Protein AF-A0A9N9NVP9-F1 (afdb_monomer_lite)

Foldseek 3Di:
DDKDWDFPFDQDPDADDDPPDPDGDRDTPVRRPATWIKDWDAAPVRDTWDIFTGGPPDDGDPDDDTDADDQGEDEDEPDPPCPPVSNVVVCVVNNYHYDYDYPPPDD

Structure (mmCIF, N/CA/C/O backbone):
data_AF-A0A9N9NVP9-F1
#
_entry.id   AF-A0A9N9NVP9-F1
#
loop_
_atom_site.group_PDB
_atom_site.id
_atom_site.type_symbol
_atom_site.label_atom_id
_atom_site.label_alt_id
_atom_site.label_comp_id
_atom_site.label_asym_id
_atom_site.label_entity_id
_atom_site.label_seq_id
_atom_site.pdbx_PDB_ins_code
_atom_site.Cartn_x
_atom_site.Cartn_y
_atom_site.Cartn_z
_atom_site.occupancy
_atom_site.B_iso_or_equiv
_atom_site.auth_seq_id
_atom_site.auth_comp_id
_atom_site.auth_asym_id
_atom_site.auth_atom_id
_atom_site.pdbx_PDB_model_num
ATOM 1 N N . MET A 1 1 ? -1.349 6.488 11.022 1.00 75.00 1 MET A N 1
ATOM 2 C CA . MET A 1 1 ? -1.769 6.163 9.641 1.00 75.00 1 MET A CA 1
ATOM 3 C C . MET A 1 1 ? -0.837 6.907 8.712 1.00 75.00 1 MET A C 1
ATOM 5 O O . MET A 1 1 ? -0.587 8.071 8.984 1.00 75.00 1 MET A O 1
ATOM 9 N N . ASN A 1 2 ? -0.287 6.250 7.696 1.00 81.56 2 ASN A N 1
ATOM 10 C CA . ASN A 1 2 ? 0.573 6.901 6.713 1.00 81.56 2 ASN A CA 1
ATOM 11 C C . ASN A 1 2 ? 0.054 6.636 5.304 1.00 81.56 2 ASN A C 1
ATOM 13 O O . ASN A 1 2 ? -0.376 5.522 4.998 1.00 81.56 2 ASN A O 1
ATOM 17 N N . GLU A 1 3 ? 0.130 7.656 4.462 1.00 81.00 3 GLU A N 1
ATOM 18 C CA . GLU A 1 3 ? -0.243 7.591 3.058 1.00 81.00 3 GLU A CA 1
ATOM 19 C C . GLU A 1 3 ? 1.005 7.664 2.205 1.00 81.00 3 GLU A C 1
ATOM 21 O O . GLU A 1 3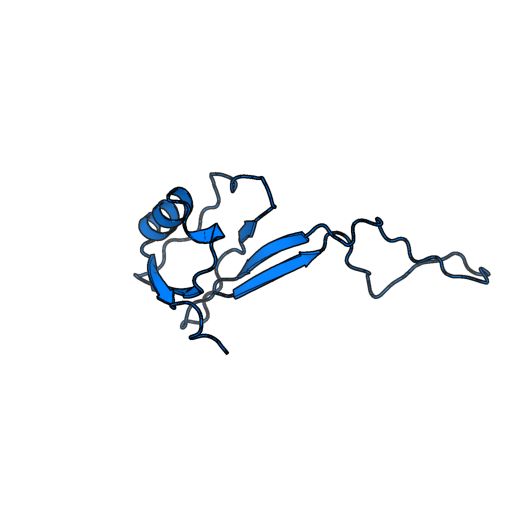 ? 1.921 8.439 2.474 1.00 81.00 3 GLU A O 1
ATOM 26 N N . THR A 1 4 ? 1.081 6.841 1.171 1.00 84.75 4 THR A N 1
ATOM 27 C CA . THR A 1 4 ? 2.241 6.841 0.285 1.00 84.75 4 THR A CA 1
ATOM 28 C C . THR A 1 4 ? 1.786 6.614 -1.151 1.00 84.75 4 THR A C 1
ATOM 30 O O . THR A 1 4 ? 1.089 5.630 -1.413 1.00 84.75 4 THR A O 1
ATOM 33 N N . PRO A 1 5 ? 2.137 7.508 -2.097 1.00 84.12 5 PRO A N 1
ATOM 34 C CA . PRO A 1 5 ? 1.881 7.267 -3.507 1.00 84.12 5 PRO A CA 1
ATOM 35 C C . PRO A 1 5 ? 2.798 6.148 -4.008 1.00 84.12 5 PRO A C 1
ATOM 37 O O . PRO A 1 5 ? 4.019 6.220 -3.873 1.00 84.12 5 PRO A O 1
ATOM 40 N N . ILE A 1 6 ? 2.199 5.125 -4.608 1.00 85.31 6 ILE A N 1
ATOM 41 C CA . ILE A 1 6 ? 2.891 4.042 -5.299 1.00 85.31 6 ILE A CA 1
ATOM 42 C C . ILE A 1 6 ? 2.658 4.213 -6.797 1.00 85.31 6 ILE A C 1
ATOM 44 O O . ILE A 1 6 ? 1.521 4.211 -7.276 1.00 85.31 6 ILE A O 1
ATOM 48 N N . TRP A 1 7 ? 3.748 4.398 -7.534 1.00 85.62 7 TRP A N 1
ATOM 49 C CA . TRP A 1 7 ? 3.727 4.614 -8.978 1.00 85.62 7 TRP A CA 1
ATOM 50 C C . TRP A 1 7 ? 3.530 3.290 -9.713 1.00 85.62 7 TRP A C 1
ATOM 52 O O . TRP A 1 7 ? 4.068 2.263 -9.304 1.00 85.62 7 TRP A O 1
ATOM 62 N N . PHE A 1 8 ? 2.763 3.298 -10.804 1.00 80.19 8 PHE A N 1
ATOM 63 C CA . PHE A 1 8 ? 2.631 2.095 -11.636 1.00 80.19 8 PHE A CA 1
ATOM 64 C C . PHE A 1 8 ? 3.944 1.740 -12.333 1.00 80.19 8 PHE A C 1
ATOM 66 O O . PHE A 1 8 ? 4.243 0.566 -12.526 1.00 80.19 8 PHE A O 1
ATOM 73 N N . ASP A 1 9 ? 4.722 2.759 -12.685 1.00 80.38 9 ASP A N 1
ATOM 74 C CA . ASP A 1 9 ? 5.993 2.626 -13.385 1.00 80.38 9 ASP A CA 1
ATOM 75 C C . ASP A 1 9 ? 7.162 2.729 -12.393 1.00 80.38 9 ASP A C 1
ATOM 77 O O . ASP A 1 9 ? 7.937 3.685 -12.397 1.00 80.38 9 ASP A O 1
ATOM 81 N N . MET A 1 10 ? 7.248 1.770 -11.465 1.00 75.25 10 MET A N 1
ATOM 82 C CA . MET A 1 10 ? 8.408 1.639 -10.579 1.00 75.25 10 MET A CA 1
ATOM 83 C C . MET A 1 10 ? 9.509 0.861 -11.296 1.00 75.25 10 MET A C 1
ATOM 85 O O . MET A 1 10 ? 9.374 -0.338 -11.542 1.00 75.25 10 MET A O 1
ATOM 89 N N . LEU A 1 11 ? 10.618 1.534 -11.601 1.00 68.81 11 LEU A N 1
ATOM 90 C CA . LEU A 1 11 ? 11.819 0.873 -12.101 1.00 68.81 11 LEU A CA 1
ATOM 91 C C . LEU A 1 11 ? 12.303 -0.164 -11.078 1.00 68.81 11 LEU A C 1
ATOM 93 O O . LEU A 1 11 ? 12.637 0.180 -9.943 1.00 68.81 11 LEU A O 1
ATOM 97 N N . GLY A 1 12 ? 12.377 -1.429 -11.485 1.00 71.62 12 GLY A N 1
ATOM 98 C CA . GLY A 1 12 ? 13.074 -2.447 -10.707 1.00 71.62 12 GLY A CA 1
ATOM 99 C C . GLY A 1 12 ? 14.581 -2.175 -10.664 1.00 71.62 12 GLY A C 1
ATOM 100 O O . GLY A 1 12 ? 15.150 -1.583 -11.579 1.00 71.62 12 GLY A O 1
ATOM 101 N N . ASN A 1 13 ? 15.255 -2.664 -9.622 1.00 75.81 13 ASN A N 1
ATOM 102 C CA . ASN A 1 13 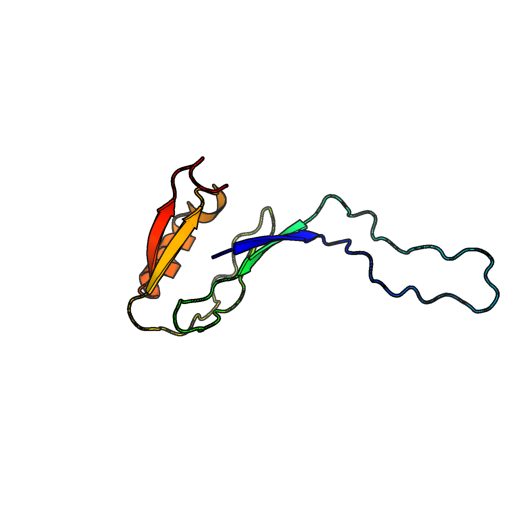? 16.720 -2.638 -9.518 1.00 75.81 13 ASN A CA 1
ATOM 103 C C . ASN A 1 13 ? 17.414 -3.693 -10.404 1.00 75.81 13 ASN A C 1
ATOM 105 O O . ASN A 1 13 ? 18.641 -3.774 -10.421 1.00 75.81 13 ASN A O 1
ATOM 109 N N . LEU A 1 14 ? 16.639 -4.510 -11.122 1.00 79.00 14 LEU A N 1
ATOM 110 C CA . LEU A 1 14 ? 17.114 -5.571 -11.996 1.00 79.00 14 LEU A CA 1
ATOM 111 C C . LEU A 1 14 ? 16.568 -5.357 -13.405 1.00 79.00 14 LEU A C 1
ATOM 113 O O . LEU A 1 14 ? 15.361 -5.257 -13.608 1.00 79.00 14 LEU A O 1
ATOM 117 N N . THR A 1 15 ? 17.465 -5.336 -14.384 1.00 79.00 15 THR A N 1
ATOM 118 C CA . THR A 1 15 ? 17.115 -5.386 -15.805 1.00 79.00 15 THR A CA 1
ATOM 119 C C . THR A 1 15 ? 17.814 -6.591 -16.418 1.00 79.00 15 THR A C 1
ATOM 121 O O . THR A 1 15 ? 19.032 -6.722 -16.312 1.00 79.00 15 THR A O 1
ATOM 124 N N . VAL A 1 16 ? 17.045 -7.495 -17.023 1.00 82.38 16 VAL A N 1
ATOM 125 C CA . VAL A 1 16 ? 17.578 -8.657 -17.745 1.00 82.38 16 VAL A CA 1
ATOM 126 C C . VAL A 1 16 ? 17.698 -8.276 -19.213 1.00 82.38 16 VAL A C 1
ATOM 128 O O . VAL A 1 16 ? 16.736 -7.775 -19.790 1.00 82.38 16 VAL A O 1
ATOM 131 N N . ASN A 1 17 ? 18.868 -8.501 -19.809 1.00 85.75 17 ASN A N 1
ATOM 132 C CA . ASN A 1 17 ? 19.093 -8.261 -21.230 1.00 85.75 17 ASN A CA 1
ATOM 133 C C . ASN A 1 17 ? 19.844 -9.426 -21.887 1.00 85.75 17 ASN A C 1
ATOM 135 O O . ASN A 1 17 ? 20.463 -10.242 -21.195 1.00 85.75 17 ASN A O 1
ATOM 139 N N . ASN A 1 18 ? 19.803 -9.499 -23.217 1.00 88.50 18 ASN A N 1
ATOM 140 C CA . ASN A 1 18 ? 20.525 -10.522 -23.959 1.00 88.50 18 ASN A CA 1
ATOM 141 C C . ASN A 1 18 ? 22.041 -10.317 -23.839 1.00 88.50 18 ASN A C 1
ATOM 143 O O . ASN A 1 18 ? 22.571 -9.203 -23.867 1.00 88.50 18 ASN A O 1
ATOM 147 N N . LYS A 1 19 ? 22.767 -11.428 -23.697 1.00 87.88 19 LYS A N 1
ATOM 148 C CA . LYS A 1 19 ? 24.227 -11.411 -23.581 1.00 87.88 19 LYS A CA 1
ATOM 149 C C . LYS A 1 19 ? 24.845 -10.921 -24.896 1.00 87.88 19 LYS A C 1
ATOM 151 O O . LYS A 1 19 ? 24.687 -11.574 -25.920 1.00 87.88 19 LYS A O 1
ATOM 156 N N . GLY A 1 20 ? 25.602 -9.824 -24.836 1.00 90.19 20 GLY A N 1
ATOM 157 C CA . GLY A 1 20 ? 26.286 -9.226 -25.993 1.00 90.19 20 GLY A CA 1
ATOM 158 C C . GLY A 1 20 ? 25.711 -7.882 -26.447 1.00 90.19 20 GLY A C 1
ATOM 159 O O . GLY A 1 20 ? 26.319 -7.224 -27.293 1.00 90.19 20 GLY A O 1
ATOM 160 N N . ASP A 1 21 ? 24.598 -7.441 -25.859 1.00 87.12 21 ASP A N 1
ATOM 161 C CA . ASP A 1 21 ? 24.017 -6.138 -26.166 1.00 87.12 21 ASP A CA 1
ATOM 162 C C . ASP A 1 21 ? 24.881 -4.988 -25.640 1.00 87.12 21 ASP A C 1
ATOM 164 O O . ASP A 1 21 ? 25.294 -4.955 -24.480 1.00 87.12 21 ASP A O 1
ATOM 168 N N . LYS A 1 22 ? 25.128 -4.002 -26.509 1.00 90.25 22 LYS A N 1
ATOM 169 C CA . LYS A 1 22 ? 25.916 -2.798 -26.190 1.00 90.25 22 LYS A CA 1
ATOM 170 C C . LYS A 1 22 ? 25.135 -1.777 -25.363 1.00 90.25 22 LYS A C 1
ATOM 172 O O . LYS A 1 22 ? 25.723 -0.856 -24.802 1.00 90.25 22 LYS A O 1
ATOM 177 N N . THR A 1 23 ? 23.812 -1.907 -25.321 1.00 86.88 23 THR A N 1
ATOM 178 C CA . THR A 1 23 ? 22.912 -0.973 -24.646 1.00 86.88 23 THR A CA 1
ATOM 179 C C . THR A 1 23 ? 21.810 -1.761 -23.962 1.00 86.88 23 THR A C 1
ATOM 181 O O . THR A 1 23 ? 21.194 -2.631 -24.571 1.00 86.88 23 THR A O 1
ATOM 184 N N . VAL A 1 24 ? 21.565 -1.451 -22.691 1.00 83.56 24 VAL A N 1
ATOM 185 C CA . VAL A 1 24 ? 20.461 -2.021 -21.919 1.00 83.56 24 VAL A CA 1
ATOM 186 C C . VAL A 1 24 ? 19.300 -1.038 -21.976 1.00 83.56 24 VAL A C 1
ATOM 188 O O . VAL A 1 24 ? 19.374 0.050 -21.408 1.00 83.56 24 VAL A O 1
ATOM 191 N N . HIS A 1 25 ? 18.237 -1.408 -22.687 1.00 79.44 25 HIS A N 1
ATOM 192 C CA . HIS A 1 25 ? 17.005 -0.630 -22.694 1.00 79.44 25 HIS A CA 1
ATOM 193 C C . HIS A 1 25 ? 16.203 -0.922 -21.430 1.00 79.44 25 HIS A C 1
ATOM 195 O O . HIS A 1 25 ? 15.743 -2.040 -21.205 1.00 79.44 25 HIS A O 1
ATOM 201 N N . ILE A 1 26 ? 16.010 0.108 -20.615 1.00 78.00 26 ILE A N 1
ATOM 202 C CA . ILE A 1 26 ? 15.130 0.038 -19.455 1.00 78.00 26 ILE A CA 1
ATOM 203 C C . ILE A 1 26 ? 13.689 0.071 -19.976 1.00 78.00 26 ILE A C 1
ATOM 205 O O . ILE A 1 26 ? 13.230 1.091 -20.494 1.00 78.00 26 ILE A O 1
ATOM 209 N N . CYS A 1 27 ? 12.984 -1.055 -19.868 1.00 67.50 27 CYS A N 1
ATOM 210 C CA . CYS A 1 27 ? 11.571 -1.135 -20.222 1.00 67.50 27 CYS A CA 1
ATOM 211 C C . CYS A 1 27 ? 10.730 -0.481 -19.125 1.00 67.50 27 CYS A C 1
ATOM 213 O O . CYS A 1 27 ? 10.370 -1.124 -18.143 1.00 67.50 27 CYS A O 1
ATOM 215 N N . ILE A 1 28 ? 10.430 0.800 -19.309 1.00 69.44 28 ILE A N 1
ATOM 216 C CA . ILE A 1 28 ? 9.402 1.504 -18.544 1.00 69.44 28 ILE A CA 1
ATOM 217 C C . ILE A 1 28 ? 8.079 1.457 -19.302 1.00 69.44 28 ILE A C 1
ATOM 219 O O . ILE A 1 28 ? 8.051 1.476 -20.534 1.00 69.44 28 ILE A O 1
ATOM 223 N N . THR A 1 29 ? 6.968 1.427 -18.573 1.00 71.19 29 THR A N 1
ATOM 224 C CA . THR A 1 29 ? 5.623 1.500 -19.170 1.00 71.19 29 THR A CA 1
ATOM 225 C C . THR A 1 29 ? 5.292 2.892 -19.715 1.00 71.19 29 THR A C 1
ATOM 227 O O . THR A 1 29 ? 4.259 3.066 -20.361 1.00 71.19 29 THR A O 1
ATOM 230 N N . ARG A 1 30 ? 6.176 3.881 -19.492 1.00 72.75 30 ARG A N 1
ATOM 231 C CA . ARG A 1 30 ? 5.984 5.299 -19.839 1.00 72.75 30 ARG A CA 1
ATOM 232 C C . ARG A 1 30 ? 4.727 5.861 -19.166 1.00 72.75 30 ARG A C 1
ATOM 234 O O . ARG A 1 30 ? 4.060 6.750 -19.691 1.00 72.75 30 ARG A O 1
ATOM 241 N N . ASN A 1 31 ? 4.409 5.307 -18.000 1.00 78.50 31 ASN A N 1
ATOM 242 C CA . ASN A 1 31 ? 3.247 5.630 -17.184 1.00 78.50 31 ASN A CA 1
ATOM 243 C C . ASN A 1 31 ? 3.699 6.228 -15.843 1.00 78.50 31 ASN A C 1
ATOM 245 O O . ASN A 1 31 ? 3.187 5.905 -14.772 1.00 78.50 31 ASN A O 1
ATOM 249 N N . ASP A 1 32 ? 4.690 7.106 -15.930 1.00 75.50 32 ASP A N 1
ATOM 250 C CA . ASP A 1 32 ? 5.415 7.734 -14.827 1.00 75.50 32 ASP A CA 1
ATOM 251 C C . ASP A 1 32 ? 4.577 8.739 -14.029 1.00 75.50 32 ASP A C 1
ATOM 253 O O . ASP A 1 32 ? 4.956 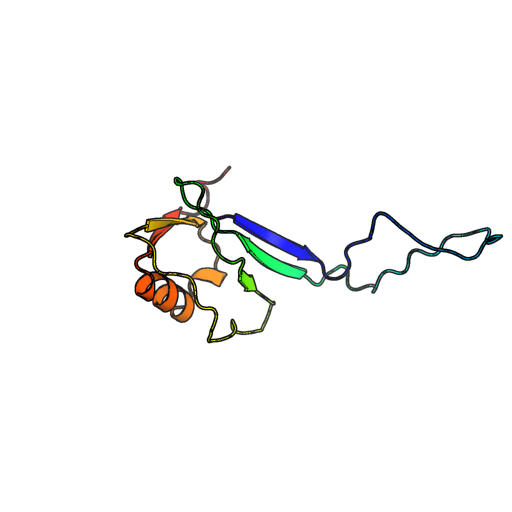9.129 -12.932 1.00 75.50 32 ASP A O 1
ATOM 257 N N . LYS A 1 33 ? 3.427 9.161 -14.565 1.00 80.00 33 LYS A N 1
ATOM 258 C CA . LYS A 1 33 ? 2.513 10.117 -13.919 1.00 80.00 33 LYS A CA 1
ATOM 259 C C . LYS A 1 33 ? 1.392 9.459 -13.122 1.00 80.00 33 LYS A C 1
ATOM 261 O O . LYS A 1 33 ? 0.801 10.110 -12.255 1.00 80.00 33 LYS A O 1
ATOM 266 N N . ASN A 1 34 ? 1.086 8.193 -13.396 1.00 82.12 34 ASN A N 1
ATOM 267 C CA . ASN A 1 34 ? 0.001 7.507 -12.714 1.00 82.12 34 ASN A CA 1
AT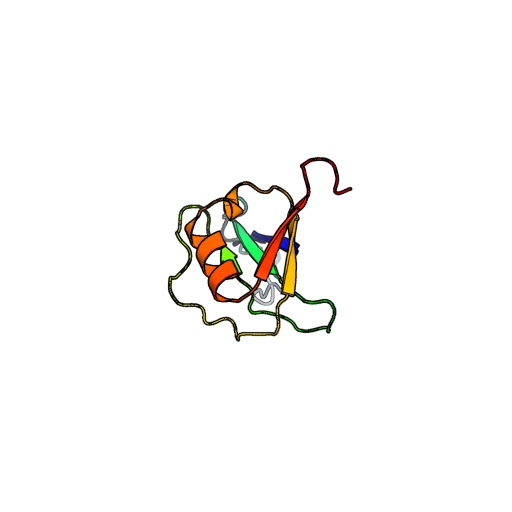OM 268 C C . ASN A 1 34 ? 0.518 6.789 -11.462 1.00 82.12 34 ASN A C 1
ATOM 270 O O . ASN A 1 34 ? 1.476 6.018 -11.494 1.00 82.12 34 ASN A O 1
ATOM 274 N N . HIS A 1 35 ? -0.177 7.025 -10.355 1.00 84.31 35 HIS A N 1
ATOM 275 C CA . HIS A 1 35 ? 0.043 6.377 -9.069 1.00 84.31 35 HIS A CA 1
ATOM 276 C C . HIS A 1 35 ? -1.297 6.069 -8.409 1.00 84.31 35 HIS A C 1
ATOM 278 O O . HIS A 1 35 ? -2.307 6.735 -8.664 1.00 84.31 35 HIS A O 1
ATOM 284 N N . PHE A 1 36 ? -1.282 5.084 -7.525 1.00 80.56 36 PHE A N 1
ATOM 285 C CA . PHE A 1 36 ? -2.336 4.849 -6.548 1.00 80.56 36 PHE A CA 1
ATOM 286 C C . PHE A 1 36 ? -1.788 5.153 -5.153 1.00 80.56 36 PHE A C 1
ATOM 288 O O . PHE A 1 36 ? -0.582 5.103 -4.922 1.00 80.56 36 PHE A O 1
ATOM 295 N N . THR A 1 37 ? -2.658 5.516 -4.222 1.00 81.50 37 THR A N 1
ATOM 296 C CA . THR A 1 37 ? -2.256 5.808 -2.845 1.00 81.50 37 THR A CA 1
ATOM 297 C C . THR A 1 37 ? -2.425 4.550 -2.015 1.00 81.50 37 THR A C 1
ATOM 299 O O . THR A 1 37 ? -3.516 3.988 -1.967 1.00 81.50 37 THR A O 1
ATOM 302 N N . VAL A 1 38 ? -1.363 4.109 -1.348 1.00 80.69 38 VAL A N 1
ATOM 303 C CA . VAL A 1 38 ? -1.447 3.056 -0.336 1.00 80.69 38 VAL A CA 1
ATOM 304 C C . VAL A 1 38 ? -1.548 3.699 1.031 1.00 80.69 38 VAL A C 1
ATOM 306 O O . VAL A 1 38 ? -0.795 4.618 1.357 1.00 80.69 38 VAL A O 1
ATOM 309 N N . VAL A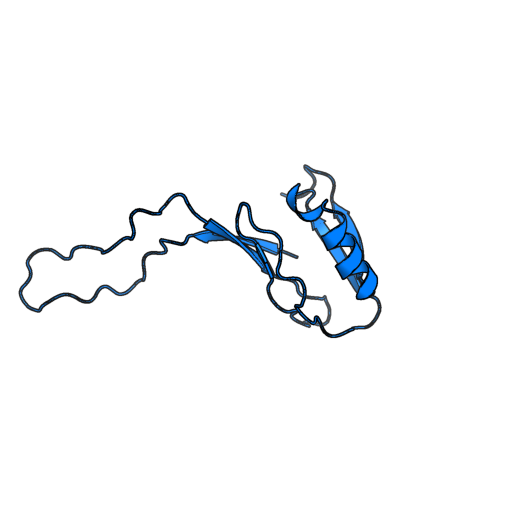 1 39 ? -2.474 3.191 1.832 1.00 81.81 39 VAL A N 1
ATOM 310 C CA . VAL A 1 39 ? -2.696 3.631 3.200 1.00 81.81 39 VAL A CA 1
ATOM 311 C C . VAL A 1 39 ? -2.300 2.518 4.145 1.00 81.81 39 VAL A C 1
ATOM 313 O O . VAL A 1 39 ? -2.890 1.436 4.139 1.00 81.81 39 VAL A O 1
ATOM 316 N N . LEU A 1 40 ? -1.294 2.796 4.965 1.00 81.62 40 LEU A N 1
ATOM 317 C CA . LEU A 1 40 ? -0.799 1.883 5.980 1.00 81.62 40 LEU A CA 1
ATOM 318 C C . LEU A 1 40 ? -1.285 2.341 7.350 1.00 81.62 40 LEU A C 1
ATOM 320 O O . LEU A 1 40 ? -1.108 3.493 7.762 1.00 81.62 40 LEU A O 1
ATOM 324 N N . THR A 1 41 ? -1.907 1.417 8.071 1.00 81.62 41 THR A N 1
ATOM 325 C CA . THR A 1 41 ? -2.413 1.648 9.420 1.00 81.62 41 THR A CA 1
ATOM 326 C C . THR A 1 41 ? -1.779 0.655 10.383 1.00 81.62 41 THR A C 1
ATOM 328 O O . THR A 1 41 ? -1.758 -0.555 10.163 1.00 81.62 41 THR A O 1
ATOM 331 N N . CYS A 1 42 ? -1.234 1.190 11.468 1.00 82.25 42 CYS A N 1
ATOM 332 C CA . CYS A 1 42 ? -0.743 0.431 12.603 1.00 82.25 42 CYS A CA 1
ATOM 333 C C . CYS A 1 42 ? -1.246 1.084 13.890 1.00 82.25 42 CYS A C 1
ATOM 335 O O . CYS A 1 42 ? -1.558 2.279 13.909 1.00 82.25 42 CYS A O 1
ATOM 337 N N . SER A 1 43 ? -1.355 0.283 14.941 1.00 79.50 43 SER A N 1
ATOM 338 C CA . SER A 1 43 ? -1.738 0.716 16.281 1.00 79.50 43 SER A CA 1
ATOM 339 C C . SER A 1 43 ? -0.527 0.699 17.223 1.00 79.50 43 SER A C 1
ATOM 341 O O . SER A 1 43 ? 0.517 0.120 16.913 1.00 79.50 43 SER A O 1
ATOM 343 N N . ALA A 1 44 ? -0.652 1.383 18.363 1.00 80.56 44 ALA A N 1
ATOM 344 C CA . ALA A 1 44 ? 0.404 1.512 19.371 1.00 80.56 44 ALA A CA 1
ATOM 345 C C . ALA A 1 44 ? 0.775 0.170 20.033 1.00 80.56 44 ALA A C 1
ATOM 347 O O . ALA A 1 44 ? 1.877 0.013 20.545 1.00 80.56 44 ALA A O 1
ATOM 348 N N . ASP A 1 45 ? -0.120 -0.815 19.966 1.00 84.00 45 ASP A N 1
ATOM 349 C CA . ASP A 1 45 ? 0.098 -2.208 20.372 1.00 84.00 45 ASP A CA 1
ATOM 350 C C . ASP A 1 45 ? 0.902 -3.026 19.339 1.00 84.00 45 ASP A C 1
ATOM 352 O O . ASP A 1 45 ? 0.972 -4.247 19.430 1.00 84.00 45 ASP A O 1
ATOM 356 N N . SER A 1 46 ? 1.518 -2.370 18.347 1.00 80.50 46 SER A N 1
ATOM 357 C CA . SER A 1 46 ? 2.225 -2.999 17.220 1.00 80.50 46 SER A CA 1
ATOM 358 C C . SER A 1 46 ? 1.337 -3.817 16.271 1.00 80.50 46 SER A C 1
ATOM 360 O O . SER A 1 46 ? 1.856 -4.455 15.349 1.00 80.50 46 SER A O 1
ATOM 362 N N . THR A 1 47 ? 0.008 -3.764 16.420 1.00 80.94 47 THR A N 1
ATOM 363 C CA . THR A 1 47 ? -0.924 -4.393 15.479 1.00 80.94 47 THR A CA 1
ATOM 364 C C . THR A 1 47 ? -0.869 -3.673 14.134 1.00 80.94 47 THR A C 1
ATOM 366 O O . THR A 1 47 ? -1.029 -2.452 14.052 1.00 80.94 47 THR A O 1
ATOM 369 N N . LYS A 1 48 ? -0.647 -4.436 13.059 1.00 81.31 48 LYS A N 1
ATOM 370 C CA . LYS A 1 48 ? -0.684 -3.953 11.672 1.00 81.31 48 LYS A CA 1
ATOM 371 C C . LYS A 1 48 ? -2.028 -4.320 11.060 1.00 81.31 48 LYS A C 1
ATOM 373 O O . LYS A 1 48 ? -2.416 -5.484 11.089 1.00 81.31 48 LYS A O 1
ATOM 378 N N . TYR A 1 49 ? -2.715 -3.338 10.500 1.00 79.19 49 TYR A N 1
ATOM 379 C CA . TYR A 1 49 ? -3.988 -3.554 9.823 1.00 79.19 49 TYR A CA 1
ATOM 380 C C . TYR A 1 49 ? -3.766 -3.776 8.317 1.00 79.19 49 TYR A C 1
ATOM 382 O O . TYR A 1 49 ? -2.713 -3.392 7.794 1.00 79.19 49 TYR A O 1
ATOM 390 N N . PRO A 1 50 ? -4.736 -4.387 7.608 1.00 76.31 50 PRO A N 1
ATOM 391 C CA . PRO A 1 50 ? -4.691 -4.513 6.154 1.00 76.31 50 PRO A CA 1
ATOM 392 C C . PRO A 1 50 ? -4.443 -3.163 5.469 1.00 76.31 50 PRO A C 1
ATOM 394 O O . PRO A 1 50 ? -5.028 -2.143 5.839 1.00 76.31 50 PRO A O 1
ATOM 397 N N . SER A 1 51 ? -3.552 -3.153 4.478 1.00 73.12 51 SER A N 1
ATOM 398 C CA . SER A 1 51 ? -3.257 -1.961 3.681 1.00 73.12 51 SER A CA 1
ATOM 399 C C . SER A 1 51 ? -4.396 -1.662 2.715 1.00 73.12 51 SER A C 1
ATOM 401 O O . SER A 1 51 ? -4.823 -2.560 1.995 1.00 73.12 51 SER A O 1
ATOM 403 N N . ILE A 1 52 ? -4.807 -0.400 2.618 1.00 77.69 52 ILE A N 1
ATOM 404 C CA . ILE A 1 52 ? -5.861 0.022 1.687 1.00 77.69 52 ILE A CA 1
ATOM 405 C C . ILE A 1 52 ? -5.214 0.633 0.440 1.00 77.69 52 ILE A C 1
ATOM 407 O O . ILE A 1 52 ? -4.415 1.562 0.556 1.00 77.69 52 ILE A O 1
ATOM 411 N N . CYS A 1 53 ? -5.577 0.152 -0.752 1.00 72.50 53 CYS A N 1
ATOM 412 C CA . CYS A 1 53 ? -5.144 0.733 -2.029 1.00 72.50 53 CYS A CA 1
ATOM 413 C C . CYS A 1 53 ? -6.237 1.642 -2.614 1.00 72.50 53 CYS A C 1
ATOM 415 O O . CYS A 1 53 ? -7.343 1.192 -2.912 1.00 72.50 53 CYS A O 1
ATOM 417 N N . ILE A 1 54 ? -5.923 2.921 -2.820 1.00 76.44 54 ILE A N 1
ATOM 418 C CA . ILE A 1 54 ? -6.825 3.932 -3.378 1.00 76.44 54 ILE A CA 1
ATOM 419 C C . ILE A 1 54 ? -6.356 4.299 -4.786 1.00 76.44 54 ILE A C 1
ATOM 421 O O . ILE A 1 54 ? -5.339 4.966 -4.970 1.00 76.44 54 ILE A O 1
ATOM 425 N N . PHE A 1 55 ? -7.135 3.916 -5.792 1.00 75.38 55 PHE A N 1
ATOM 426 C CA . PHE A 1 55 ? -6.918 4.342 -7.171 1.00 75.38 55 PHE A CA 1
ATOM 427 C C . PHE A 1 55 ? -7.603 5.687 -7.412 1.00 75.38 55 PHE A C 1
ATOM 429 O O . PHE A 1 55 ? -8.761 5.873 -7.025 1.00 75.38 55 PHE A O 1
ATOM 436 N N . LYS A 1 56 ? -6.919 6.624 -8.083 1.00 65.81 56 LYS A N 1
ATOM 437 C CA . LYS A 1 56 ? -7.579 7.838 -8.580 1.00 65.81 56 LYS A CA 1
ATOM 438 C C . LYS A 1 56 ? -8.787 7.413 -9.425 1.00 65.81 56 LYS A C 1
ATOM 440 O O . LYS A 1 56 ? -8.684 6.506 -10.241 1.00 65.81 56 LYS A O 1
ATOM 445 N N . GLU A 1 57 ? -9.934 8.034 -9.153 1.00 57.75 57 GLU A N 1
ATOM 446 C CA . GLU A 1 57 ? -11.216 7.846 -9.860 1.00 57.75 57 GLU A CA 1
ATOM 447 C C . GLU A 1 57 ? -12.022 6.564 -9.577 1.00 57.75 57 GLU A C 1
ATOM 449 O O . GLU A 1 57 ? -13.163 6.480 -10.030 1.00 57.75 57 GLU A O 1
ATOM 454 N N . LYS A 1 58 ? -11.541 5.609 -8.763 1.00 50.62 58 LYS A N 1
ATOM 455 C CA . LYS A 1 58 ? -12.357 4.441 -8.365 1.00 50.62 58 LYS A CA 1
ATOM 456 C C . LYS A 1 58 ? -12.776 4.474 -6.899 1.00 50.62 58 LYS A C 1
ATOM 458 O O . LYS A 1 58 ? -12.027 4.888 -6.017 1.00 50.62 58 LYS A O 1
ATOM 463 N N . GLN A 1 59 ? -14.018 4.058 -6.644 1.00 48.56 59 GLN A N 1
ATOM 464 C CA . GLN A 1 59 ? -14.503 3.821 -5.285 1.00 48.56 59 GLN A CA 1
ATOM 465 C C . GLN A 1 59 ? -13.830 2.567 -4.722 1.00 48.56 59 GLN A C 1
ATOM 467 O O . GLN A 1 59 ? -13.568 1.617 -5.460 1.00 48.56 59 GLN A O 1
ATOM 472 N N . LEU A 1 60 ? -13.535 2.587 -3.422 1.00 50.03 60 LEU A N 1
ATOM 473 C CA . LEU A 1 60 ? -12.962 1.444 -2.719 1.00 50.03 60 LEU A CA 1
ATOM 474 C C . LEU A 1 60 ? -13.862 0.207 -2.879 1.00 50.03 60 LEU A C 1
ATOM 476 O O . LEU A 1 60 ? -15.087 0.354 -2.820 1.00 50.03 60 LEU A O 1
ATOM 480 N N . PRO A 1 61 ? -13.285 -0.996 -3.046 1.00 46.94 61 PRO A N 1
ATOM 481 C CA . PRO A 1 61 ? -14.062 -2.225 -3.033 1.00 46.94 61 PRO A CA 1
ATOM 482 C C . PRO A 1 61 ? -14.838 -2.347 -1.713 1.00 46.94 61 PRO A C 1
ATOM 484 O O . PRO A 1 61 ? -14.361 -2.004 -0.624 1.00 46.94 61 PRO A O 1
ATOM 487 N N . HIS A 1 62 ? -16.091 -2.779 -1.834 1.00 51.06 62 HIS A N 1
ATOM 488 C CA . HIS A 1 62 ? -17.085 -2.727 -0.766 1.00 51.06 62 HIS A CA 1
ATOM 489 C C . HIS A 1 62 ? -16.749 -3.660 0.416 1.00 51.06 62 HIS A C 1
ATOM 491 O O . HIS A 1 62 ? -17.146 -3.356 1.538 1.00 51.06 62 HIS A O 1
ATOM 497 N N . ASP A 1 63 ? -15.887 -4.669 0.238 1.00 47.62 63 ASP A N 1
ATOM 498 C CA . ASP A 1 63 ? -15.811 -5.816 1.158 1.00 47.62 63 ASP A CA 1
ATOM 499 C C . ASP A 1 63 ? -14.389 -6.203 1.621 1.00 47.62 63 ASP A C 1
ATOM 501 O O . ASP A 1 63 ? -13.997 -7.365 1.560 1.00 47.62 63 ASP A O 1
ATOM 505 N N . GLU A 1 64 ? -13.598 -5.254 2.132 1.00 52.53 64 GLU A N 1
ATOM 506 C CA . GLU A 1 64 ? -12.420 -5.599 2.949 1.00 52.53 64 GLU A CA 1
ATOM 507 C C . GLU A 1 64 ? -12.808 -5.734 4.426 1.00 52.53 64 GLU A C 1
ATOM 509 O O . GLU A 1 64 ? -13.226 -4.769 5.072 1.00 52.53 64 GLU A O 1
ATOM 514 N N . VAL A 1 65 ? -12.679 -6.954 4.953 1.00 47.47 65 VAL A N 1
ATOM 515 C CA . VAL A 1 65 ? -12.959 -7.292 6.351 1.00 47.47 65 VAL A CA 1
ATOM 516 C C . VAL A 1 65 ? -11.731 -6.956 7.196 1.00 47.47 65 VAL A C 1
ATOM 518 O O . VAL A 1 65 ? -10.769 -7.719 7.253 1.00 47.47 65 VAL A O 1
ATOM 521 N N . ILE A 1 66 ? -11.765 -5.811 7.876 1.00 52.41 66 ILE A N 1
ATOM 522 C CA . ILE A 1 66 ? -10.793 -5.471 8.920 1.00 52.41 66 ILE A CA 1
ATOM 523 C C . ILE A 1 66 ? -11.272 -6.117 10.228 1.00 52.41 66 ILE A C 1
ATOM 525 O O . ILE A 1 66 ? -12.406 -5.901 10.666 1.00 52.41 66 ILE A O 1
ATOM 529 N N . SER A 1 67 ? -10.428 -6.944 10.848 1.00 47.66 67 SER A N 1
ATOM 530 C CA . SER A 1 67 ? -10.735 -7.607 12.120 1.00 47.66 67 SER A CA 1
ATOM 531 C C . SER A 1 67 ? -11.067 -6.578 13.207 1.00 47.66 67 SER A C 1
ATOM 533 O O . SER A 1 67 ? -10.299 -5.639 13.419 1.00 47.66 67 SER A O 1
ATOM 535 N N . LYS A 1 68 ? -12.195 -6.756 13.908 1.00 50.78 68 LYS A N 1
ATOM 536 C CA . LYS A 1 68 ? -12.596 -5.909 15.044 1.00 50.78 68 LYS A CA 1
ATOM 537 C C . LYS A 1 68 ? -11.549 -6.001 16.159 1.00 50.78 68 LYS A C 1
ATOM 539 O O . LYS A 1 68 ? -11.355 -7.078 16.714 1.00 50.78 68 LYS A O 1
ATOM 544 N N . SER A 1 69 ? -10.923 -4.881 16.503 1.00 51.69 69 SER A N 1
ATOM 545 C CA . SER A 1 69 ? -10.125 -4.726 17.722 1.00 51.69 69 SER A CA 1
ATOM 546 C C . SER A 1 69 ? -10.871 -3.859 18.745 1.00 51.69 69 SER A C 1
ATOM 548 O O . SER A 1 69 ? -11.917 -3.268 18.452 1.00 51.69 69 SER A O 1
ATOM 550 N N . ASN A 1 70 ? -10.367 -3.839 19.981 1.00 57.34 70 ASN A N 1
ATOM 551 C CA . ASN A 1 70 ? -10.845 -2.946 21.038 1.00 57.34 70 ASN A CA 1
ATOM 552 C C . ASN A 1 70 ? -10.778 -1.481 20.572 1.00 57.34 70 ASN A C 1
ATOM 554 O O . ASN A 1 70 ? -9.919 -1.143 19.763 1.00 57.34 70 ASN A O 1
ATOM 558 N N . SER A 1 71 ? -11.674 -0.631 21.093 1.00 58.22 71 SER A N 1
ATOM 559 C CA . SER A 1 71 ? -11.802 0.794 20.736 1.00 58.22 71 SER A CA 1
ATOM 560 C C . SER A 1 71 ? -10.443 1.462 20.501 1.00 58.22 71 SER A C 1
ATOM 562 O O . SER A 1 71 ? -9.677 1.661 21.444 1.00 58.22 71 SER A O 1
ATOM 564 N N . ALA A 1 72 ? -10.155 1.816 19.251 1.00 62.62 72 ALA A N 1
ATOM 565 C CA . ALA A 1 72 ? -8.863 2.345 18.830 1.00 62.62 72 ALA A CA 1
ATOM 566 C C . ALA A 1 72 ? -9.026 3.774 18.302 1.00 62.62 72 ALA A C 1
ATOM 568 O O . ALA A 1 72 ? -9.966 4.080 17.572 1.00 62.62 72 ALA A O 1
ATOM 569 N N . MET A 1 73 ? -8.119 4.681 18.661 1.00 68.81 73 MET A N 1
ATOM 570 C CA . MET A 1 73 ? -8.146 6.054 18.152 1.00 68.81 73 MET A CA 1
ATOM 571 C C . MET A 1 73 ? -7.264 6.153 16.908 1.00 68.81 73 MET A C 1
ATOM 573 O O . MET A 1 73 ? -6.083 5.811 16.957 1.00 68.81 73 MET A O 1
ATOM 577 N N . MET A 1 74 ? -7.827 6.612 15.791 1.00 65.94 74 MET A N 1
ATOM 578 C CA . MET A 1 74 ? -7.099 6.768 14.536 1.00 65.94 74 MET A CA 1
ATOM 579 C C . MET A 1 74 ? -6.920 8.252 14.228 1.00 65.94 74 MET A C 1
ATOM 581 O O . MET A 1 74 ? -7.884 8.965 13.951 1.00 65.94 74 MET A O 1
ATOM 585 N N . VAL A 1 75 ? -5.670 8.704 14.285 1.00 66.00 75 VAL A N 1
ATOM 586 C CA . VAL A 1 75 ? -5.275 10.075 13.959 1.00 66.00 75 VAL A CA 1
ATOM 587 C C . VAL A 1 75 ? -4.788 10.122 12.509 1.00 66.00 75 VAL A C 1
ATOM 589 O O . VAL A 1 75 ? -3.965 9.288 12.114 1.00 66.00 75 VAL A O 1
ATOM 592 N N . TYR A 1 76 ? -5.300 11.065 11.719 1.00 65.00 76 TYR A N 1
ATOM 593 C CA . TYR A 1 76 ? -4.934 11.237 10.310 1.00 65.00 76 TYR A CA 1
ATOM 594 C C . TYR A 1 76 ? -4.838 12.720 9.918 1.00 65.00 76 TYR A C 1
ATOM 596 O O . TYR A 1 76 ? -5.469 13.576 10.542 1.00 65.00 76 TYR A O 1
ATOM 604 N N . ASP A 1 77 ? -4.024 13.013 8.900 1.00 59.03 77 ASP A N 1
ATOM 605 C CA . ASP A 1 77 ? -3.878 14.356 8.327 1.00 59.03 77 ASP A CA 1
ATOM 606 C C . ASP A 1 77 ? -5.118 14.713 7.487 1.00 59.03 77 ASP A C 1
ATOM 608 O O . ASP A 1 77 ? -5.810 13.849 6.953 1.00 59.03 77 ASP A O 1
ATOM 612 N N . SER A 1 78 ? -5.418 16.001 7.378 1.00 57.41 78 SER A N 1
ATOM 613 C CA . SER A 1 78 ? -6.571 16.624 6.715 1.00 57.41 78 SER A CA 1
ATOM 614 C C . SER A 1 78 ? -6.714 16.360 5.199 1.00 57.41 78 SER A C 1
ATOM 616 O O . SER A 1 78 ? -7.439 17.078 4.499 1.00 57.41 78 SER A O 1
ATOM 618 N N . PHE A 1 79 ? -6.076 15.317 4.661 1.00 56.78 79 PHE A N 1
ATOM 619 C CA . PHE A 1 79 ? -6.084 14.989 3.244 1.00 56.78 79 PHE A CA 1
ATOM 620 C C . PHE A 1 79 ? -7.503 14.673 2.735 1.00 56.78 79 PHE A C 1
ATOM 622 O O . PHE A 1 79 ? -8.255 13.854 3.273 1.00 56.78 79 PHE A O 1
ATOM 629 N N . ARG A 1 80 ? -7.887 15.359 1.652 1.00 53.81 80 ARG A N 1
ATOM 630 C CA . ARG A 1 80 ? -9.277 15.489 1.171 1.00 53.81 80 ARG A CA 1
ATOM 631 C C . ARG A 1 80 ? -9.973 14.176 0.785 1.00 53.81 80 ARG A C 1
ATOM 633 O O . ARG A 1 80 ? -11.201 14.145 0.724 1.00 53.81 80 ARG A O 1
ATOM 640 N N . SER A 1 81 ? -9.236 13.103 0.507 1.00 52.00 81 SER A N 1
ATOM 641 C CA . SER A 1 81 ? -9.787 11.817 0.052 1.00 52.00 81 SER A CA 1
ATOM 642 C C . SER A 1 81 ? -10.496 11.015 1.152 1.00 52.00 81 SER A C 1
ATOM 644 O O . SER A 1 81 ? -11.438 10.287 0.835 1.00 52.00 81 SER A O 1
ATOM 646 N N . TYR A 1 82 ? -10.133 11.193 2.430 1.00 52.22 82 TYR A N 1
ATOM 647 C CA . TYR A 1 82 ? -10.731 10.472 3.577 1.00 52.22 82 TYR A CA 1
ATOM 648 C C . TYR A 1 82 ? -12.029 11.094 4.087 1.00 52.22 82 TYR A C 1
ATOM 650 O O . TYR A 1 82 ? -12.706 10.527 4.941 1.00 52.22 82 TYR A O 1
ATOM 658 N N . LEU A 1 83 ? -12.414 12.255 3.553 1.00 55.97 83 LEU A N 1
ATOM 659 C CA . LEU A 1 83 ? -13.635 12.955 3.951 1.00 55.97 83 LEU A CA 1
ATOM 660 C C . LEU A 1 83 ? -14.911 12.353 3.353 1.00 55.97 83 LEU A C 1
ATOM 662 O O . LEU A 1 83 ? -16.001 12.783 3.732 1.00 55.97 83 LEU A O 1
ATOM 666 N N . LYS A 1 84 ? -14.804 11.364 2.455 1.00 60.94 84 LYS A N 1
ATOM 667 C CA . LYS A 1 84 ? -15.982 10.674 1.920 1.00 60.94 84 LYS A CA 1
ATOM 668 C C . LYS A 1 84 ? -16.683 9.900 3.033 1.00 60.94 84 LYS A C 1
ATOM 670 O O . LYS A 1 84 ? -16.073 9.081 3.717 1.00 60.94 84 LYS A O 1
ATOM 675 N N . GLU A 1 85 ? -17.983 10.128 3.173 1.00 62.88 85 GLU A N 1
ATOM 676 C CA . GLU A 1 85 ? -18.788 9.597 4.278 1.00 62.88 85 GLU A CA 1
ATOM 677 C C . GLU A 1 85 ? -18.734 8.062 4.364 1.00 62.88 85 GLU A C 1
ATOM 679 O O . GLU A 1 85 ? -18.635 7.507 5.454 1.00 62.88 85 GLU A O 1
ATOM 684 N N . ASN A 1 86 ? -18.646 7.378 3.220 1.00 64.75 86 ASN A N 1
ATOM 685 C CA . ASN A 1 86 ? -18.519 5.919 3.139 1.00 64.75 86 ASN A CA 1
ATOM 686 C C . ASN A 1 86 ? -17.275 5.385 3.873 1.00 64.75 86 ASN A C 1
ATOM 688 O O . ASN A 1 86 ? -17.311 4.297 4.444 1.00 64.75 86 ASN A O 1
ATOM 692 N N . ILE A 1 87 ? -16.180 6.152 3.886 1.00 64.44 87 ILE A N 1
ATOM 693 C CA . ILE A 1 87 ? -14.940 5.784 4.578 1.00 64.44 87 ILE A CA 1
ATOM 694 C C . ILE A 1 87 ? -15.126 5.951 6.092 1.00 64.44 87 ILE A C 1
ATOM 696 O O . ILE A 1 87 ? -14.816 5.039 6.858 1.00 64.44 87 ILE A O 1
ATOM 700 N N . LYS A 1 88 ? -15.720 7.069 6.530 1.00 67.50 88 LYS A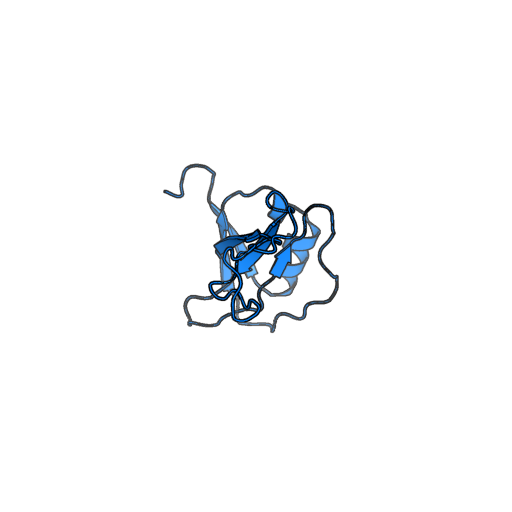 N 1
ATOM 701 C CA . LYS A 1 88 ? -16.034 7.318 7.949 1.00 67.50 88 LYS A CA 1
ATOM 702 C C . LYS A 1 88 ? -16.983 6.266 8.524 1.00 67.50 88 LYS A C 1
ATOM 704 O O . LYS A 1 88 ? -16.794 5.839 9.660 1.00 67.50 88 LYS A O 1
ATOM 709 N N . VAL A 1 89 ? -17.987 5.846 7.749 1.00 67.94 89 VAL A N 1
ATOM 710 C CA . VAL A 1 89 ? -18.947 4.805 8.148 1.00 67.94 89 VAL A CA 1
ATOM 711 C C . VAL A 1 89 ? -18.231 3.481 8.404 1.00 67.94 89 VAL A C 1
ATOM 713 O O . VAL A 1 89 ? -18.450 2.891 9.460 1.00 67.94 89 VAL A O 1
ATOM 716 N N . LYS A 1 90 ? -17.312 3.062 7.521 1.00 65.25 90 LYS A N 1
ATOM 717 C CA . LYS A 1 90 ? -16.513 1.846 7.738 1.00 65.25 90 LYS A CA 1
ATOM 718 C C . LYS A 1 90 ? -15.668 1.931 9.009 1.00 65.25 90 LYS A C 1
ATOM 720 O O . LYS A 1 90 ? -15.731 1.041 9.848 1.00 65.25 90 LYS A O 1
ATOM 725 N N . PHE A 1 91 ? -14.933 3.020 9.218 1.00 68.06 91 PHE A N 1
ATOM 726 C CA . PHE A 1 91 ? -14.108 3.166 10.424 1.00 68.06 91 PHE A CA 1
ATOM 727 C C . PHE A 1 91 ? -14.936 3.169 11.721 1.00 68.06 91 PHE A C 1
ATOM 729 O O . PHE A 1 91 ? -14.550 2.517 12.693 1.00 68.06 91 PHE A O 1
ATOM 736 N N . LYS A 1 92 ? -16.114 3.808 11.722 1.00 66.81 92 LYS A N 1
ATOM 737 C CA . LYS A 1 92 ? -17.056 3.751 12.853 1.00 66.81 92 LYS A CA 1
ATOM 738 C C . LYS A 1 92 ? -17.587 2.337 13.106 1.00 66.81 92 LYS A C 1
ATOM 740 O O . LYS A 1 92 ? -17.655 1.924 14.258 1.00 66.81 92 LYS A O 1
ATOM 745 N N . GLN A 1 93 ? -17.921 1.579 12.055 1.00 67.00 93 GLN A N 1
ATOM 746 C CA . GLN A 1 93 ? -18.355 0.174 12.165 1.00 67.00 93 GLN A CA 1
ATOM 747 C C . GLN A 1 93 ? -17.292 -0.732 12.809 1.00 67.00 93 GLN A C 1
ATOM 749 O O . GLN A 1 93 ? -17.626 -1.773 13.379 1.00 67.00 93 GLN A O 1
ATOM 754 N N . HIS A 1 94 ? -16.027 -0.319 12.753 1.00 64.69 94 HIS A N 1
ATOM 755 C CA . HIS A 1 94 ? -14.891 -1.028 13.330 1.00 64.69 94 HIS A CA 1
ATOM 756 C C . HIS A 1 94 ? -14.391 -0.424 14.658 1.00 64.69 94 HIS A C 1
ATOM 758 O O . HIS A 1 94 ? -13.281 -0.736 15.072 1.00 64.69 94 HIS A O 1
ATOM 764 N N . ASN A 1 95 ? -15.198 0.395 15.350 1.00 66.12 95 ASN A N 1
ATOM 765 C CA . ASN A 1 95 ? -14.855 1.035 16.633 1.00 66.12 95 ASN A CA 1
ATOM 766 C C . ASN A 1 95 ? -13.592 1.916 16.591 1.00 66.12 95 ASN A C 1
ATOM 768 O O . ASN A 1 95 ? -12.926 2.097 17.614 1.00 66.12 95 ASN A O 1
ATOM 772 N N . PHE A 1 96 ? -13.270 2.494 15.430 1.00 66.56 96 PHE A N 1
ATOM 773 C CA . PHE A 1 96 ? -12.219 3.500 15.348 1.00 66.56 96 PHE A CA 1
ATOM 774 C C . PHE A 1 96 ? -12.783 4.891 15.636 1.00 66.56 96 PHE A C 1
ATOM 776 O O . PHE A 1 96 ? -13.689 5.365 14.945 1.00 66.56 96 PHE A O 1
ATOM 783 N N . HIS A 1 97 ? -12.220 5.575 16.630 1.00 67.38 97 HIS A N 1
ATOM 784 C CA . HIS A 1 97 ? -12.494 6.988 16.863 1.00 67.38 97 HIS A CA 1
ATOM 785 C C . HIS A 1 97 ? -11.574 7.829 15.972 1.00 67.38 97 HIS A C 1
ATOM 787 O O . HIS A 1 97 ? -10.363 7.882 16.195 1.00 67.38 97 HIS A O 1
ATOM 793 N N . LEU A 1 98 ? -12.136 8.455 14.937 1.00 66.06 98 LEU A N 1
ATOM 794 C CA . LEU A 1 98 ? -11.382 9.306 14.017 1.00 66.06 98 LEU A CA 1
ATOM 795 C C . LEU A 1 98 ? -11.059 10.657 14.660 1.00 66.06 98 LEU A C 1
ATOM 797 O O . LEU A 1 98 ? -11.954 11.348 15.144 1.00 66.06 98 LEU A O 1
ATOM 801 N N . VAL A 1 99 ? -9.794 11.059 14.586 1.00 72.81 99 VAL A N 1
ATOM 802 C CA . VAL A 1 99 ? -9.320 12.385 14.991 1.00 72.81 99 VAL A CA 1
ATOM 803 C C . VAL A 1 99 ? -8.555 13.007 13.825 1.00 72.81 99 VAL A C 1
ATOM 805 O O . VAL A 1 99 ? -7.630 12.401 13.288 1.00 72.81 99 VAL A O 1
ATOM 808 N N . VAL A 1 100 ? -8.964 14.210 13.422 1.00 69.06 100 VAL A N 1
ATOM 809 C CA . VAL A 1 100 ? -8.345 14.966 12.324 1.00 69.06 100 VAL A CA 1
ATOM 810 C C . VAL A 1 100 ? -7.250 15.857 12.890 1.00 69.06 100 VAL A C 1
ATOM 812 O O . VAL A 1 100 ? -7.512 16.611 13.828 1.00 69.06 100 VAL A O 1
ATOM 815 N N . ILE A 1 101 ? -6.059 15.821 12.295 1.00 73.31 101 ILE A N 1
ATOM 816 C CA . ILE A 1 101 ? -5.043 16.853 12.509 1.00 73.31 101 ILE A CA 1
ATOM 817 C C . ILE A 1 101 ? -5.329 18.010 11.536 1.00 73.31 101 ILE A C 1
ATOM 819 O O . ILE A 1 101 ? -5.383 17.783 10.325 1.00 73.31 101 ILE A O 1
ATOM 823 N N . PRO A 1 102 ? -5.551 19.242 12.031 1.00 63.53 102 PRO A N 1
ATOM 824 C CA . PRO A 1 102 ? -5.672 20.423 11.183 1.00 63.53 102 PRO A CA 1
ATOM 825 C C . PRO A 1 102 ? -4.453 20.611 10.271 1.00 63.53 102 PRO A C 1
ATOM 827 O O . PRO A 1 102 ? -3.317 20.386 10.690 1.00 63.53 102 PRO A O 1
ATOM 830 N N . ALA A 1 103 ? -4.691 21.081 9.044 1.00 61.12 103 ALA A N 1
ATOM 831 C CA . ALA A 1 103 ? -3.630 21.394 8.090 1.00 61.12 103 ALA A CA 1
ATOM 832 C C . ALA A 1 103 ? -2.571 22.331 8.705 1.00 61.12 103 ALA A C 1
ATOM 834 O O . ALA A 1 103 ? -2.915 23.294 9.393 1.00 61.12 103 ALA A O 1
ATOM 835 N N . GLY A 1 104 ? -1.292 22.067 8.424 1.00 65.38 104 GLY A N 1
ATOM 836 C CA . GLY A 1 104 ? -0.170 22.887 8.903 1.00 65.38 104 GLY A CA 1
ATOM 837 C C . GLY A 1 104 ? 0.359 22.524 10.295 1.00 65.38 104 GLY A C 1
ATOM 838 O O . GLY A 1 104 ? 1.184 23.257 10.831 1.00 65.38 104 GLY A O 1
ATOM 839 N N . LEU A 1 105 ? -0.093 21.408 10.877 1.00 63.16 105 LEU A N 1
ATOM 840 C CA . LEU A 1 105 ? 0.401 20.885 12.160 1.00 63.16 105 LEU A CA 1
ATOM 841 C C . LEU A 1 105 ? 1.285 19.634 12.025 1.00 63.16 105 LEU A C 1
ATOM 843 O O . LEU A 1 105 ? 1.725 19.079 13.029 1.00 63.16 105 LEU A O 1
ATOM 847 N N . THR A 1 106 ? 1.556 19.196 10.798 1.00 57.38 106 THR A N 1
ATOM 848 C CA . THR A 1 106 ? 2.485 18.107 10.480 1.00 57.38 106 THR A CA 1
ATOM 849 C C . THR A 1 106 ? 3.680 18.696 9.731 1.00 57.38 106 THR A C 1
ATOM 851 O O . THR A 1 106 ? 3.491 19.352 8.707 1.00 57.38 106 THR A O 1
ATOM 854 N N . SER A 1 107 ? 4.881 18.519 10.287 1.00 54.91 107 SER A N 1
ATOM 855 C CA . SER A 1 107 ? 6.167 18.972 9.729 1.00 54.91 107 SER A CA 1
ATOM 856 C C . SER A 1 107 ? 6.624 18.137 8.543 1.00 54.91 107 SER A C 1
ATOM 858 O O . SER A 1 107 ? 6.479 16.898 8.661 1.00 54.91 107 SER A O 1
#

Radius of gyration: 18.91 Å; chains: 1; bounding box: 45×34×47 Å

Sequence (107 aa):
MNETPIWFDMLGNLTVNNKGDKTVHICITRNDKNHFTVVLTCSADSTKYPSICIFKEKQLPHDEVISKSNSAMMVYDSFRSYLKENIKVKFKQHNFHLVVIPAGLTS

Organism: NCBI:txid1117310

pLDDT: mean 70.24, std 11.81, range [46.94, 90.25]

Secondary structure (DSSP, 8-state):
-EEEEEESS---S-----TT-SS------S-TT-EEEEEE-B-TTSPBPPPEEEETT-PPPTT--PPP-SSEEEEEE--GGGGSHHHHHHHHHTTEEEEEEPTT---